Protein AF-A0A2J4PW57-F1 (afdb_monomer_lite)

Sequence (100 aa):
GLAGILLGVLTTFIGGFFNIRADRLVGGTGIAGAAASSTAGNAVATPLAIAQADPSLAEVAAAAAPLIAASVITTAILTPVLTSWVAKKQARQVAEEKKA

InterPro domains:
  IPR004684 2-keto-3-deoxygluconate permease [PF03812] (1-89)

Organism: NCBI:txid1134687

Foldseek 3Di:
DVLLLVLLVCLLPVQLVVQLVVCVVVPHLSLVSLLPSAQDQCVLCVLVVVCVVPVVCVVVSVVVSVSSNSSRVNNVVVSVVSSVVSVVVSVVVVVVVVVD

Secondary structure (DSSP, 8-state):
-HHHHHHHHHIIIIIHHHHHHHHHHTT--SHHHHHT-S--GGGGGHHHHHHHH-GGGHHHHHHHHHHHHHHHHHHHHHHHHHHHHHHHHHHHHHHHHTT-

pLDDT: mean 94.95, std 4.2, range [70.12, 97.88]

Radius of gyration: 17.24 Å; chains: 1; bounding box: 39×23×54 Å

Structure (mmCIF, N/CA/C/O backbone):
data_AF-A0A2J4PW57-F1
#
_entry.id   AF-A0A2J4PW57-F1
#
loop_
_atom_site.group_PDB
_atom_site.id
_atom_site.type_symbol
_atom_site.label_atom_id
_atom_site.label_alt_id
_atom_site.label_comp_id
_atom_site.label_asym_id
_atom_site.label_entity_id
_atom_site.label_seq_id
_atom_site.pdbx_PDB_ins_code
_atom_site.Cartn_x
_atom_site.Cartn_y
_atom_site.Cartn_z
_atom_site.occupancy
_atom_site.B_iso_or_equiv
_atom_site.auth_seq_id
_atom_site.auth_comp_id
_atom_site.auth_asym_id
_atom_site.auth_atom_id
_atom_site.pdbx_PDB_model_num
ATOM 1 N N . GLY A 1 1 ? 10.769 10.730 -5.972 1.00 81.50 1 GLY A N 1
ATOM 2 C CA . GLY A 1 1 ? 10.437 12.165 -6.139 1.00 81.50 1 GLY A CA 1
ATOM 3 C C . GLY A 1 1 ? 9.059 12.472 -5.574 1.00 81.50 1 GLY A C 1
ATOM 4 O O . GLY A 1 1 ? 8.363 11.535 -5.194 1.00 81.50 1 GLY A O 1
ATOM 5 N N . LEU A 1 2 ? 8.657 13.749 -5.544 1.00 93.75 2 LEU A N 1
ATOM 6 C CA . LEU A 1 2 ? 7.374 14.210 -4.979 1.00 93.75 2 LEU A CA 1
ATOM 7 C C . LEU A 1 2 ? 6.159 13.440 -5.528 1.00 93.75 2 LEU A C 1
ATOM 9 O O . LEU A 1 2 ? 5.276 13.066 -4.765 1.00 93.75 2 LEU A O 1
ATOM 13 N N . ALA A 1 3 ? 6.163 13.115 -6.823 1.00 95.38 3 ALA A N 1
ATOM 14 C CA . ALA A 1 3 ? 5.109 12.320 -7.454 1.00 95.38 3 ALA A CA 1
ATOM 15 C C . ALA A 1 3 ? 4.945 10.914 -6.841 1.00 95.38 3 ALA A C 1
ATOM 17 O O . ALA A 1 3 ? 3.825 10.445 -6.688 1.00 95.38 3 ALA A O 1
ATOM 18 N N . GLY A 1 4 ? 6.035 10.257 -6.430 1.00 94.81 4 GLY A N 1
ATOM 19 C CA . GLY A 1 4 ? 5.968 8.948 -5.768 1.00 94.81 4 GLY A CA 1
ATOM 20 C C . GLY A 1 4 ? 5.425 9.029 -4.338 1.00 94.81 4 GLY A C 1
ATOM 21 O O . GLY A 1 4 ? 4.694 8.143 -3.906 1.00 94.81 4 GLY A O 1
ATOM 22 N N . ILE A 1 5 ? 5.712 10.127 -3.628 1.00 97.38 5 ILE A N 1
ATOM 23 C CA . ILE A 1 5 ? 5.109 10.407 -2.315 1.00 97.38 5 ILE A CA 1
ATOM 24 C C . ILE A 1 5 ? 3.609 10.632 -2.484 1.00 97.38 5 ILE A C 1
ATOM 26 O O . ILE A 1 5 ? 2.812 10.003 -1.793 1.00 97.38 5 ILE A O 1
ATOM 30 N N . LEU A 1 6 ? 3.219 11.479 -3.441 1.00 97.62 6 LEU A N 1
ATOM 31 C CA . LEU A 1 6 ? 1.815 11.721 -3.753 1.00 97.62 6 LEU A CA 1
ATOM 32 C C . LEU A 1 6 ? 1.103 10.413 -4.119 1.00 97.62 6 LEU A C 1
ATOM 34 O O . LEU A 1 6 ? 0.034 10.139 -3.585 1.00 97.62 6 LEU A O 1
ATOM 38 N N . LEU A 1 7 ? 1.727 9.569 -4.943 1.00 96.50 7 LEU A N 1
ATOM 39 C CA . 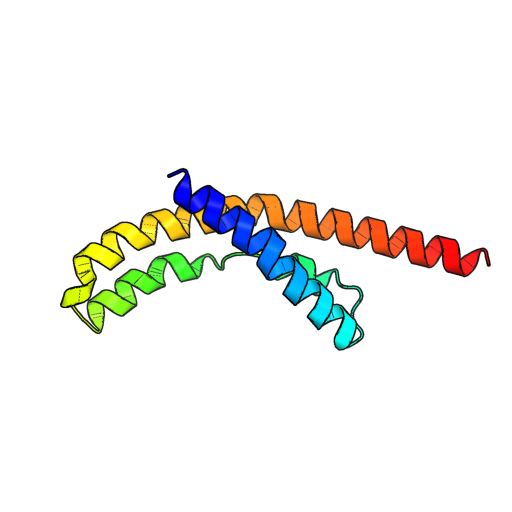LEU A 1 7 ? 1.213 8.242 -5.266 1.00 96.50 7 LEU A CA 1
ATOM 40 C C . LEU A 1 7 ? 1.008 7.392 -4.004 1.00 96.50 7 LEU A C 1
ATOM 42 O O . LEU A 1 7 ? -0.062 6.828 -3.832 1.00 96.50 7 LEU A O 1
ATOM 46 N N . GLY A 1 8 ? 1.984 7.326 -3.092 1.00 96.62 8 GLY A N 1
ATOM 47 C CA . GLY A 1 8 ? 1.844 6.584 -1.831 1.00 96.62 8 GLY A CA 1
ATOM 48 C C . GLY A 1 8 ? 0.753 7.124 -0.899 1.00 96.62 8 GLY A C 1
ATOM 49 O O . GLY A 1 8 ? 0.013 6.345 -0.295 1.00 96.62 8 GLY A O 1
ATOM 50 N N . VAL A 1 9 ? 0.595 8.446 -0.818 1.00 97.62 9 VAL A N 1
ATOM 51 C CA . VAL A 1 9 ? -0.507 9.090 -0.082 1.00 97.62 9 VAL A CA 1
ATOM 52 C C . VAL A 1 9 ? -1.851 8.681 -0.688 1.00 97.62 9 VAL A C 1
ATOM 54 O O . VAL A 1 9 ? -2.736 8.225 0.035 1.00 97.62 9 VAL A O 1
ATOM 57 N N . LEU A 1 10 ? -1.993 8.778 -2.013 1.00 97.56 10 LEU A N 1
ATOM 58 C CA . LEU A 1 10 ? -3.214 8.386 -2.716 1.00 97.56 10 LEU A CA 1
ATOM 59 C C . LEU A 1 10 ? -3.515 6.896 -2.520 1.00 97.56 10 LEU A C 1
ATOM 61 O O . LEU A 1 10 ? -4.642 6.559 -2.164 1.00 97.56 10 LEU A O 1
ATOM 65 N N . THR A 1 11 ? -2.521 6.013 -2.652 1.00 96.81 11 THR A N 1
ATOM 66 C CA . THR A 1 11 ? -2.683 4.578 -2.378 1.00 96.81 11 THR A CA 1
ATOM 67 C C . THR A 1 11 ? -3.191 4.338 -0.957 1.00 96.81 11 THR A C 1
ATOM 69 O O . THR A 1 11 ? -4.158 3.602 -0.771 1.00 96.81 11 THR A O 1
ATOM 72 N N . THR A 1 12 ? -2.595 4.997 0.042 1.00 97.19 12 THR A N 1
ATOM 73 C CA . THR A 1 12 ? -2.961 4.779 1.449 1.00 97.19 12 THR A CA 1
ATOM 74 C C . THR 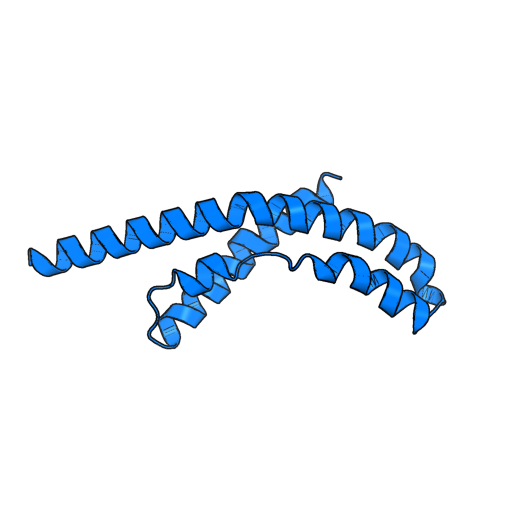A 1 12 ? -4.379 5.252 1.752 1.00 97.19 12 THR A C 1
ATOM 76 O O . THR A 1 12 ? -5.148 4.533 2.382 1.00 97.19 12 THR A O 1
ATOM 79 N N . PHE A 1 13 ? -4.754 6.455 1.308 1.00 96.81 13 PHE A N 1
ATOM 80 C CA . PHE A 1 13 ? -6.041 7.046 1.681 1.00 96.81 13 PHE A CA 1
ATOM 81 C C . PHE A 1 13 ? -7.186 6.653 0.750 1.00 96.81 13 PHE A C 1
ATOM 83 O O . PHE A 1 13 ? -8.262 6.305 1.234 1.00 96.81 13 PHE A O 1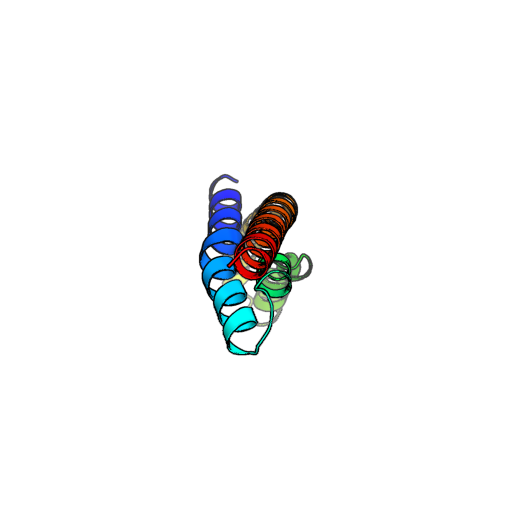
ATOM 90 N N . ILE A 1 14 ? -6.977 6.679 -0.569 1.00 97.19 14 ILE A N 1
ATOM 91 C CA . ILE A 1 14 ? -8.014 6.298 -1.538 1.00 97.19 14 ILE A CA 1
ATOM 92 C C . ILE A 1 14 ? -8.158 4.780 -1.549 1.00 97.19 14 ILE A C 1
ATOM 94 O O . ILE A 1 14 ? -9.256 4.271 -1.336 1.00 97.19 14 ILE A O 1
ATOM 98 N N . GLY A 1 15 ? -7.050 4.051 -1.719 1.00 96.12 15 GLY A N 1
ATOM 99 C CA . GLY A 1 15 ? -7.057 2.590 -1.626 1.00 96.12 15 GLY A CA 1
ATOM 100 C C . GLY A 1 15 ? -7.541 2.128 -0.255 1.00 96.12 15 GLY A C 1
ATOM 101 O O . GLY A 1 15 ? -8.392 1.243 -0.166 1.00 96.12 15 GLY A O 1
ATOM 102 N N . GLY A 1 16 ? -7.109 2.803 0.814 1.00 96.38 16 GLY A N 1
ATOM 103 C CA . GLY A 1 16 ? -7.573 2.474 2.155 1.00 96.38 16 GLY A CA 1
ATOM 104 C C . GLY A 1 16 ? -9.040 2.735 2.418 1.00 96.38 16 GLY A C 1
ATOM 105 O O . GLY A 1 16 ? -9.672 1.926 3.090 1.00 96.38 16 GLY A O 1
ATOM 106 N N . PHE A 1 17 ? -9.637 3.772 1.835 1.00 97.00 17 PHE A N 1
ATOM 107 C CA . PHE A 1 17 ? -11.084 3.956 1.906 1.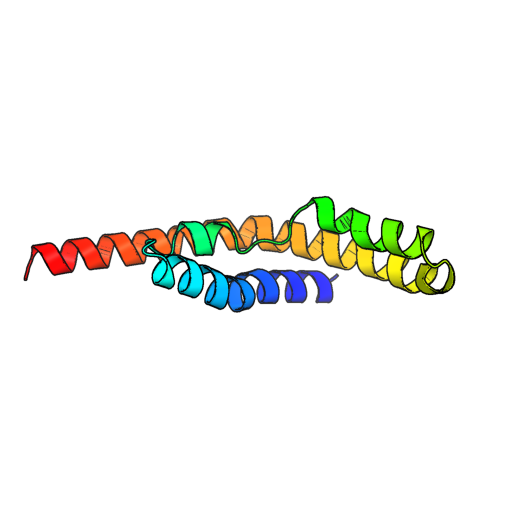00 97.00 17 PHE A CA 1
ATOM 108 C C . PHE A 1 17 ? -11.837 2.731 1.364 1.00 97.00 17 PHE A C 1
ATOM 110 O O . PHE A 1 17 ? -12.727 2.205 2.042 1.00 97.00 17 PHE A O 1
ATOM 117 N N . PHE A 1 18 ? -11.446 2.238 0.185 1.00 97.69 18 PHE A N 1
ATOM 118 C CA . PHE A 1 18 ? -12.065 1.057 -0.415 1.00 97.69 18 PHE A CA 1
ATOM 119 C C . PHE A 1 18 ? -11.764 -0.216 0.378 1.00 97.69 18 PHE A C 1
ATOM 121 O O . PHE A 1 18 ? -12.694 -0.962 0.682 1.00 97.69 18 PHE A O 1
ATOM 128 N N . ASN A 1 19 ? -10.515 -0.436 0.793 1.00 97.25 19 ASN A N 1
ATOM 129 C CA . ASN A 1 19 ? -10.121 -1.630 1.543 1.00 97.25 19 ASN A CA 1
ATOM 130 C C . ASN A 1 19 ? -10.814 -1.710 2.908 1.00 97.25 19 ASN A C 1
ATOM 132 O O . ASN A 1 19 ? -11.326 -2.761 3.280 1.00 97.25 19 ASN A O 1
ATOM 136 N N . ILE A 1 20 ? -10.890 -0.599 3.649 1.00 97.75 20 ILE A N 1
ATOM 137 C CA . ILE A 1 20 ? -11.595 -0.530 4.938 1.00 97.75 20 ILE A CA 1
ATOM 138 C C . ILE A 1 20 ? -13.087 -0.811 4.744 1.00 97.75 20 ILE A C 1
ATOM 140 O O . ILE A 1 20 ? -13.706 -1.502 5.557 1.00 97.75 20 ILE A O 1
ATOM 144 N N . ARG A 1 21 ? -13.695 -0.264 3.682 1.00 96.88 21 ARG A N 1
ATOM 145 C CA . ARG A 1 21 ? -15.116 -0.483 3.399 1.00 96.88 21 ARG A CA 1
ATOM 146 C C . ARG A 1 21 ? -15.389 -1.927 2.997 1.00 96.88 21 ARG A C 1
ATOM 148 O O . ARG A 1 21 ? -16.378 -2.477 3.471 1.00 96.88 21 ARG A O 1
ATOM 155 N N . ALA A 1 22 ? -14.531 -2.514 2.167 1.00 97.44 22 ALA A N 1
ATOM 156 C CA . ALA A 1 22 ? -14.612 -3.908 1.756 1.00 97.44 22 ALA A CA 1
ATOM 157 C C . ALA A 1 22 ? -14.472 -4.846 2.960 1.00 97.44 22 ALA A C 1
ATOM 159 O O . ALA A 1 22 ? -15.343 -5.684 3.160 1.00 97.44 22 ALA A O 1
ATOM 160 N N . ASP A 1 23 ? -13.467 -4.627 3.814 1.00 97.56 23 ASP A N 1
ATOM 161 C CA . ASP A 1 23 ? -13.261 -5.384 5.057 1.00 97.56 23 ASP A CA 1
ATOM 162 C C . ASP A 1 23 ? -14.516 -5.349 5.946 1.00 97.56 23 ASP A C 1
ATOM 164 O O . ASP A 1 23 ? -15.004 -6.377 6.402 1.00 97.56 23 ASP A O 1
ATOM 168 N N . ARG A 1 24 ? -15.143 -4.177 6.097 1.00 95.44 24 ARG A N 1
ATOM 169 C CA . ARG A 1 24 ? -16.403 -4.051 6.849 1.00 95.44 24 ARG A CA 1
ATOM 170 C C . ARG A 1 24 ? -17.602 -4.718 6.183 1.00 95.44 24 ARG A C 1
ATOM 172 O O . ARG A 1 24 ? -18.476 -5.218 6.882 1.00 95.44 24 ARG A O 1
ATOM 179 N N . LEU A 1 25 ? -17.677 -4.707 4.852 1.00 96.75 25 LEU A N 1
ATOM 180 C CA . LEU A 1 25 ? -18.765 -5.354 4.110 1.00 96.75 25 LEU A CA 1
ATOM 181 C C . LEU A 1 25 ? -18.736 -6.875 4.256 1.00 96.75 25 LEU A C 1
ATOM 183 O O . LEU A 1 25 ? -19.793 -7.496 4.256 1.00 96.75 25 LEU A O 1
ATOM 187 N N . VAL A 1 26 ? -17.549 -7.459 4.416 1.00 96.38 26 VAL A N 1
ATOM 188 C CA . VAL A 1 26 ? -17.382 -8.902 4.641 1.00 96.38 26 VAL A CA 1
ATOM 189 C C . VAL A 1 26 ? -17.424 -9.292 6.126 1.00 96.38 26 VAL A C 1
ATOM 191 O O . VAL A 1 26 ? -17.148 -10.438 6.464 1.00 96.38 26 VAL A O 1
ATOM 194 N N . GLY A 1 27 ? -17.793 -8.362 7.017 1.00 93.31 27 GLY A N 1
ATOM 195 C CA . GLY A 1 27 ? -17.959 -8.611 8.455 1.00 93.31 27 GLY A CA 1
ATOM 196 C C . GLY A 1 27 ? -16.728 -8.322 9.322 1.00 93.31 27 GLY A C 1
ATOM 197 O O . GLY A 1 27 ? -16.742 -8.610 10.516 1.00 93.31 27 GLY A O 1
ATOM 198 N N . GLY A 1 28 ? -15.667 -7.747 8.755 1.00 94.00 28 GLY A N 1
ATOM 199 C CA . GLY A 1 28 ? -14.490 -7.291 9.490 1.00 94.00 28 GLY A CA 1
ATOM 200 C C . GLY A 1 28 ? -14.683 -5.937 10.186 1.00 94.00 28 GLY A C 1
ATOM 201 O O . GLY A 1 28 ? -15.660 -5.215 9.991 1.00 94.00 28 GLY A O 1
ATOM 202 N N . THR A 1 29 ? -13.702 -5.543 10.998 1.00 94.81 29 THR A N 1
ATOM 203 C CA . THR A 1 29 ? -13.724 -4.271 11.755 1.00 94.81 29 THR A CA 1
ATOM 204 C C . THR A 1 29 ? -13.256 -3.067 10.921 1.00 94.81 29 THR A C 1
ATOM 206 O O . THR A 1 29 ? -13.418 -1.900 11.302 1.00 94.81 29 THR A O 1
ATOM 209 N N . GLY A 1 30 ? -12.671 -3.313 9.748 1.00 95.12 30 GLY A N 1
ATOM 210 C CA . GLY A 1 30 ? -11.986 -2.308 8.938 1.00 95.12 30 GLY A CA 1
ATOM 211 C C . GLY A 1 30 ? -10.494 -2.183 9.259 1.00 95.12 30 GLY A C 1
ATOM 212 O O . GLY A 1 30 ? -9.792 -1.455 8.562 1.00 95.12 30 GLY A O 1
ATOM 213 N N . ILE A 1 31 ? -9.994 -2.848 10.309 1.00 97.00 31 ILE A N 1
ATOM 214 C CA . ILE A 1 31 ? -8.580 -2.782 10.709 1.00 97.00 31 ILE A CA 1
ATOM 215 C C . ILE A 1 31 ? -7.706 -3.560 9.719 1.00 97.00 31 ILE A C 1
ATOM 217 O O . ILE A 1 31 ? -6.648 -3.066 9.335 1.00 97.00 31 ILE A O 1
ATOM 221 N N . ALA A 1 32 ? -8.154 -4.737 9.271 1.00 96.56 32 ALA A N 1
ATOM 222 C CA . ALA A 1 32 ? -7.424 -5.532 8.286 1.00 96.56 32 ALA A CA 1
ATOM 223 C C . ALA A 1 32 ? -7.406 -4.821 6.927 1.00 96.56 32 ALA A C 1
ATOM 225 O O . ALA A 1 32 ? -6.361 -4.743 6.283 1.00 96.56 32 ALA A O 1
ATOM 226 N N . GLY A 1 33 ? -8.529 -4.202 6.549 1.00 96.31 33 GLY A N 1
ATOM 227 C CA . GLY A 1 33 ? -8.606 -3.343 5.369 1.00 96.31 33 GLY A CA 1
ATOM 228 C C . GLY A 1 33 ? -7.618 -2.176 5.439 1.00 96.31 33 GLY A C 1
ATOM 229 O O . GLY A 1 33 ? -6.860 -1.952 4.498 1.00 96.31 33 GLY A O 1
ATOM 230 N N . ALA A 1 34 ? -7.553 -1.474 6.575 1.00 96.94 34 ALA A N 1
ATOM 231 C CA . ALA A 1 34 ? -6.579 -0.402 6.788 1.00 96.94 34 ALA A CA 1
ATOM 232 C C . ALA A 1 34 ? -5.129 -0.905 6.690 1.00 96.94 34 ALA A C 1
ATOM 234 O O . ALA A 1 34 ? -4.315 -0.269 6.027 1.00 96.94 34 ALA A O 1
ATOM 235 N N . ALA A 1 35 ? -4.825 -2.067 7.274 1.00 96.75 35 ALA A N 1
ATOM 236 C CA . ALA A 1 35 ? -3.494 -2.673 7.228 1.00 96.75 35 ALA A CA 1
ATOM 237 C C . ALA A 1 35 ? -3.079 -3.106 5.812 1.00 96.75 35 ALA A C 1
ATOM 239 O O . ALA A 1 35 ? -1.904 -3.029 5.462 1.00 96.75 35 ALA A O 1
ATOM 240 N N . ALA A 1 36 ? -4.037 -3.508 4.975 1.00 96.81 36 ALA A N 1
ATOM 241 C CA . ALA A 1 36 ? -3.795 -3.884 3.583 1.00 96.81 36 ALA A CA 1
ATOM 242 C C . ALA A 1 36 ? -3.579 -2.680 2.642 1.00 96.81 36 ALA A C 1
ATOM 244 O O . ALA A 1 36 ? -3.287 -2.857 1.463 1.00 96.81 36 ALA A O 1
ATOM 245 N N . SER A 1 37 ? -3.728 -1.446 3.129 1.00 96.75 37 SER A N 1
ATOM 246 C CA . SER A 1 37 ? -3.756 -0.220 2.313 1.00 96.75 37 SER A CA 1
ATOM 247 C C . SER A 1 37 ? -2.368 0.329 1.983 1.00 96.75 37 SER A C 1
ATOM 249 O O . SER A 1 37 ? -2.116 1.524 2.112 1.00 96.75 37 SER A O 1
ATOM 251 N N . SER A 1 38 ? -1.460 -0.551 1.564 1.00 96.56 38 SER A N 1
ATOM 252 C CA . SER A 1 38 ? -0.069 -0.221 1.260 1.00 96.56 38 SER A CA 1
ATOM 253 C C . SER A 1 38 ? 0.313 -0.649 -0.154 1.00 96.56 38 SER A C 1
ATOM 255 O O . SER A 1 38 ? -0.241 -1.603 -0.698 1.00 96.56 38 SER A O 1
ATOM 257 N N . THR A 1 39 ? 1.309 0.016 -0.740 1.00 96.81 39 THR A N 1
ATOM 258 C CA . THR A 1 39 ? 1.970 -0.469 -1.953 1.00 96.81 39 THR A CA 1
ATOM 259 C C . THR A 1 39 ? 2.894 -1.631 -1.580 1.00 96.81 39 THR A C 1
ATOM 261 O O . THR A 1 39 ? 3.786 -1.484 -0.742 1.00 96.81 39 THR A O 1
ATOM 264 N N . ALA A 1 40 ? 2.699 -2.796 -2.201 1.00 95.12 40 ALA A N 1
ATOM 265 C CA . ALA A 1 40 ? 3.548 -3.961 -1.969 1.00 95.12 40 ALA A CA 1
ATOM 266 C C . ALA A 1 40 ? 4.987 -3.701 -2.448 1.00 95.12 40 ALA A C 1
ATOM 268 O O . ALA A 1 40 ? 5.203 -3.196 -3.547 1.00 95.12 40 ALA A O 1
ATOM 269 N N . GLY A 1 41 ? 5.988 -4.074 -1.643 1.00 92.56 41 GLY A N 1
ATOM 270 C CA . GLY A 1 41 ? 7.396 -3.809 -1.967 1.00 92.56 41 GLY A CA 1
ATOM 271 C C . GLY A 1 41 ? 7.881 -4.492 -3.251 1.00 92.56 41 GLY A C 1
ATOM 272 O O . GLY A 1 41 ? 8.717 -3.948 -3.967 1.00 92.56 41 GLY A O 1
ATOM 273 N N . ASN A 1 42 ? 7.303 -5.646 -3.594 1.00 94.88 42 ASN A N 1
ATOM 274 C CA . ASN A 1 42 ? 7.599 -6.350 -4.843 1.00 94.88 42 ASN A CA 1
ATOM 275 C C . ASN A 1 42 ? 7.122 -5.594 -6.100 1.00 94.88 42 ASN A C 1
ATOM 277 O O . ASN A 1 42 ? 7.641 -5.855 -7.183 1.00 94.88 42 ASN A O 1
ATOM 281 N N . ALA A 1 43 ? 6.206 -4.625 -5.970 1.00 95.06 43 ALA A N 1
ATOM 282 C CA . ALA A 1 43 ? 5.697 -3.834 -7.090 1.00 95.06 43 ALA A CA 1
ATOM 283 C C . ALA A 1 43 ? 6.788 -2.982 -7.759 1.00 95.06 43 ALA A C 1
ATOM 285 O O . ALA A 1 43 ? 6.651 -2.589 -8.915 1.00 95.06 43 ALA A O 1
ATOM 286 N N . VAL A 1 44 ? 7.901 -2.719 -7.065 1.00 95.50 44 VAL A N 1
ATOM 287 C CA . VAL A 1 44 ? 9.058 -2.008 -7.634 1.00 95.50 44 VAL A CA 1
ATOM 288 C C . VAL A 1 44 ? 9.677 -2.783 -8.803 1.00 95.50 44 VAL A C 1
ATOM 290 O O . VAL A 1 44 ? 10.218 -2.169 -9.718 1.00 95.50 44 VAL A O 1
ATOM 293 N N . ALA A 1 45 ? 9.570 -4.116 -8.812 1.00 95.62 45 ALA A N 1
ATOM 294 C CA . ALA A 1 45 ? 10.092 -4.958 -9.888 1.00 95.62 45 ALA A CA 1
ATOM 295 C C . ALA A 1 45 ? 9.138 -5.065 -11.094 1.00 95.62 45 ALA A C 1
ATOM 297 O O . ALA A 1 45 ? 9.549 -5.499 -12.170 1.00 95.62 45 ALA A O 1
ATOM 298 N N . THR A 1 46 ? 7.873 -4.656 -10.947 1.00 96.06 46 THR A N 1
ATOM 299 C CA . THR A 1 46 ? 6.849 -4.777 -11.995 1.00 96.06 46 THR A CA 1
ATOM 300 C C . THR A 1 46 ? 7.204 -4.041 -13.292 1.00 96.06 46 THR A C 1
ATOM 302 O O . THR A 1 46 ? 7.046 -4.646 -14.350 1.00 96.06 46 THR A O 1
ATOM 305 N N . PRO A 1 47 ? 7.725 -2.797 -13.282 1.00 95.62 47 PRO A N 1
ATOM 306 C CA . PRO A 1 47 ? 8.074 -2.111 -14.525 1.00 95.62 47 PRO A CA 1
ATOM 307 C C . PRO A 1 47 ? 9.179 -2.827 -15.304 1.00 95.62 47 PRO A C 1
ATOM 309 O O . PRO A 1 47 ? 9.120 -2.891 -16.527 1.00 95.62 47 PRO A O 1
ATOM 312 N N . LEU A 1 48 ? 10.153 -3.416 -14.603 1.00 94.44 48 LEU A N 1
ATOM 313 C CA . LEU A 1 48 ? 11.213 -4.193 -15.241 1.00 94.44 48 LEU A CA 1
ATOM 314 C C . LEU A 1 48 ? 10.646 -5.439 -15.928 1.00 94.44 48 LEU A C 1
ATOM 316 O O . LEU A 1 48 ? 10.982 -5.700 -17.078 1.00 94.44 48 LEU A O 1
ATOM 320 N N . ALA A 1 49 ? 9.753 -6.167 -15.254 1.00 95.44 49 ALA A N 1
ATOM 321 C CA . ALA A 1 49 ? 9.079 -7.318 -15.849 1.00 95.44 49 ALA A CA 1
ATOM 322 C C . ALA A 1 49 ? 8.258 -6.925 -17.093 1.00 95.44 49 ALA A C 1
ATOM 324 O O . ALA A 1 49 ? 8.260 -7.647 -18.087 1.00 95.44 49 ALA A O 1
ATOM 325 N N . ILE A 1 50 ? 7.605 -5.756 -17.071 1.00 95.44 50 ILE A N 1
ATOM 326 C CA . ILE A 1 50 ? 6.879 -5.218 -18.231 1.00 95.44 50 ILE A CA 1
ATOM 327 C C . ILE A 1 50 ? 7.843 -4.895 -19.380 1.00 95.44 50 ILE A C 1
ATOM 329 O O . ILE A 1 50 ? 7.584 -5.305 -20.504 1.00 95.44 50 ILE A O 1
ATOM 333 N N . ALA A 1 51 ? 8.970 -4.232 -19.114 1.00 96.75 51 ALA A N 1
ATOM 334 C CA . ALA A 1 51 ? 9.962 -3.912 -20.146 1.00 96.75 51 ALA A CA 1
ATOM 335 C C . ALA A 1 51 ? 10.621 -5.159 -20.763 1.00 96.75 51 ALA A C 1
ATOM 337 O O . ALA A 1 51 ? 11.042 -5.135 -21.916 1.00 96.75 51 ALA A O 1
ATOM 338 N N . GLN A 1 52 ? 10.711 -6.256 -20.006 1.00 95.44 52 GLN A N 1
ATOM 339 C CA . GLN A 1 52 ? 11.169 -7.546 -20.530 1.00 95.44 52 GLN A CA 1
ATOM 340 C C . GLN A 1 52 ? 10.150 -8.182 -21.481 1.00 95.44 52 GLN A C 1
ATOM 342 O O . GLN A 1 52 ? 10.547 -8.836 -22.442 1.00 95.44 52 GLN A O 1
ATOM 347 N N . ALA A 1 53 ? 8.854 -8.002 -21.215 1.00 96.69 53 ALA A N 1
ATOM 348 C CA . ALA A 1 53 ? 7.785 -8.481 -22.086 1.00 96.69 53 ALA A CA 1
ATOM 349 C C . ALA A 1 53 ? 7.597 -7.586 -23.325 1.00 96.69 53 ALA A C 1
ATOM 351 O O . ALA A 1 53 ? 7.310 -8.096 -24.405 1.00 96.69 53 ALA A O 1
ATOM 352 N N . ASP A 1 54 ? 7.783 -6.272 -23.174 1.00 96.31 54 ASP A N 1
ATOM 353 C CA . ASP A 1 54 ? 7.697 -5.276 -24.242 1.00 96.31 54 ASP A CA 1
ATOM 354 C C . ASP A 1 54 ? 8.832 -4.236 -24.120 1.00 96.31 54 ASP A C 1
ATOM 356 O O . ASP A 1 54 ? 8.735 -3.284 -23.332 1.00 96.31 54 ASP A O 1
ATOM 360 N N . PRO A 1 55 ? 9.904 -4.374 -24.926 1.00 94.19 55 PRO A N 1
ATOM 361 C CA . PRO A 1 55 ? 11.040 -3.457 -24.902 1.00 94.19 55 PRO A CA 1
ATOM 362 C C . PRO A 1 55 ? 10.699 -2.007 -25.263 1.00 94.19 55 PRO A C 1
ATOM 364 O O . PRO A 1 55 ? 11.455 -1.106 -24.899 1.00 94.19 55 PRO A O 1
ATOM 367 N N . SER A 1 56 ? 9.574 -1.745 -25.943 1.00 96.38 56 SER A N 1
ATOM 368 C CA . SER A 1 56 ? 9.159 -0.373 -26.273 1.00 96.38 56 SER A CA 1
ATOM 369 C C . SER A 1 56 ? 8.818 0.452 -25.025 1.00 96.38 56 SER A C 1
ATOM 371 O O . SER A 1 56 ? 8.902 1.679 -25.043 1.00 96.38 56 SER A O 1
ATOM 373 N N . LEU A 1 57 ? 8.511 -0.217 -23.908 1.00 95.94 57 LEU A N 1
ATOM 374 C CA . LEU A 1 57 ? 8.192 0.402 -22.623 1.00 95.94 57 LEU A CA 1
ATOM 375 C C . LEU A 1 57 ? 9.419 0.610 -21.721 1.00 95.94 57 LEU A C 1
ATOM 377 O O . LEU A 1 57 ? 9.259 1.036 -20.576 1.00 95.94 57 LEU A O 1
ATOM 381 N N . ALA A 1 58 ? 10.640 0.340 -22.199 1.00 93.25 58 ALA A N 1
ATOM 382 C CA . ALA A 1 58 ? 11.854 0.387 -21.381 1.00 93.25 58 ALA A CA 1
ATOM 383 C C . ALA A 1 58 ? 12.095 1.753 -20.709 1.00 93.25 58 ALA A C 1
ATOM 385 O O . ALA A 1 58 ? 12.398 1.808 -19.515 1.00 93.25 58 ALA A O 1
ATOM 386 N N . GLU A 1 59 ? 11.908 2.860 -21.433 1.00 92.56 59 GLU A N 1
ATOM 387 C CA . GLU A 1 59 ? 12.080 4.207 -20.867 1.00 92.56 59 GLU A CA 1
ATOM 388 C C . GLU A 1 59 ? 11.014 4.531 -19.812 1.00 92.56 59 GLU A C 1
ATOM 390 O O . GLU A 1 59 ? 11.318 5.078 -18.747 1.00 92.56 59 GLU A O 1
ATOM 395 N N . VAL A 1 60 ? 9.765 4.124 -20.061 1.00 94.31 60 VAL A N 1
ATOM 396 C CA . VAL A 1 60 ? 8.656 4.293 -19.112 1.00 94.31 60 VAL A CA 1
ATOM 397 C C . VAL A 1 60 ? 8.913 3.475 -17.848 1.00 94.31 60 VAL A C 1
ATOM 399 O O . VAL A 1 60 ? 8.717 3.964 -16.734 1.00 94.31 60 VAL A O 1
ATOM 402 N N . ALA A 1 61 ? 9.406 2.246 -18.001 1.00 94.19 61 ALA A N 1
ATOM 403 C CA . ALA A 1 61 ? 9.732 1.370 -16.888 1.00 94.19 61 ALA A CA 1
ATOM 404 C C . ALA A 1 61 ? 10.857 1.931 -16.008 1.00 94.19 61 ALA A C 1
ATOM 406 O O . ALA A 1 61 ? 10.746 1.903 -14.777 1.00 94.19 61 ALA A O 1
ATOM 407 N N . ALA A 1 62 ? 11.898 2.491 -16.632 1.00 93.50 62 ALA A N 1
ATOM 408 C CA . ALA A 1 62 ? 13.005 3.134 -15.931 1.00 93.50 62 ALA A CA 1
ATOM 409 C C . ALA A 1 62 ? 12.532 4.323 -15.077 1.00 93.50 62 ALA A C 1
ATOM 411 O O . ALA A 1 62 ? 12.984 4.487 -13.942 1.00 93.50 62 ALA A O 1
ATOM 412 N N . ALA A 1 63 ? 11.577 5.115 -15.575 1.00 94.19 63 ALA A N 1
ATOM 413 C CA . ALA A 1 63 ? 10.980 6.215 -14.818 1.00 94.19 63 ALA A CA 1
ATOM 414 C C . ALA A 1 63 ? 9.983 5.744 -13.736 1.00 94.19 63 ALA A C 1
ATOM 416 O O . ALA A 1 63 ? 9.884 6.359 -12.671 1.00 94.19 63 ALA A O 1
ATOM 417 N N . ALA A 1 64 ? 9.249 4.651 -13.972 1.00 95.31 64 ALA A N 1
ATOM 418 C CA . ALA A 1 64 ? 8.215 4.151 -13.065 1.00 95.31 64 ALA A CA 1
ATOM 419 C C . ALA A 1 64 ? 8.776 3.467 -11.805 1.00 95.31 64 ALA A C 1
ATOM 421 O O . ALA A 1 64 ? 8.238 3.660 -10.712 1.00 95.31 64 ALA A O 1
ATOM 422 N N . ALA A 1 65 ? 9.868 2.707 -11.920 1.00 95.00 65 ALA A N 1
ATOM 423 C CA . ALA A 1 65 ? 10.470 1.995 -10.788 1.00 95.00 65 ALA A CA 1
ATOM 424 C C . ALA A 1 65 ? 10.783 2.899 -9.569 1.00 95.00 65 ALA A C 1
ATOM 426 O O . ALA A 1 65 ? 10.321 2.588 -8.465 1.00 95.00 6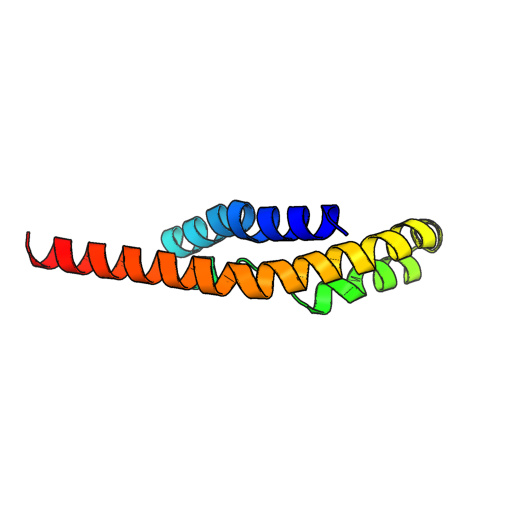5 ALA A O 1
ATOM 427 N N . PRO A 1 66 ? 11.476 4.051 -9.710 1.00 95.69 66 PRO A N 1
ATOM 428 C CA . PRO A 1 66 ? 11.737 4.941 -8.576 1.00 95.69 66 PRO A CA 1
ATOM 429 C C . PRO A 1 66 ? 10.475 5.628 -8.026 1.00 95.69 66 PRO A C 1
ATOM 431 O O . PRO A 1 66 ? 10.443 5.992 -6.846 1.00 95.69 66 PRO A O 1
ATOM 434 N N . LEU A 1 67 ? 9.423 5.809 -8.836 1.00 96.62 67 LEU A N 1
ATOM 435 C CA . LEU A 1 67 ? 8.133 6.330 -8.364 1.00 96.62 67 LEU A CA 1
ATOM 436 C C . LEU A 1 67 ? 7.426 5.319 -7.459 1.00 96.62 67 LEU A C 1
ATOM 438 O O . LEU A 1 67 ? 6.971 5.689 -6.374 1.00 96.62 67 LEU A O 1
ATOM 442 N N . ILE A 1 68 ? 7.390 4.049 -7.870 1.00 97.00 68 ILE A N 1
ATOM 443 C CA . ILE A 1 68 ? 6.809 2.962 -7.076 1.00 97.00 68 ILE A CA 1
ATOM 444 C C . ILE A 1 68 ? 7.631 2.745 -5.802 1.00 97.00 68 ILE A C 1
ATOM 446 O O . ILE A 1 68 ? 7.051 2.638 -4.726 1.00 97.00 68 ILE A O 1
ATOM 450 N N . ALA A 1 69 ? 8.965 2.778 -5.877 1.00 97.19 69 ALA A N 1
ATOM 451 C CA . ALA A 1 69 ? 9.823 2.655 -4.695 1.00 97.19 69 ALA A CA 1
ATOM 452 C C . ALA A 1 69 ? 9.540 3.754 -3.653 1.00 97.19 69 ALA A C 1
ATOM 454 O O . ALA A 1 69 ? 9.384 3.471 -2.465 1.00 97.19 69 ALA A O 1
ATOM 455 N N . ALA A 1 70 ? 9.393 5.007 -4.094 1.00 97.62 70 ALA A N 1
ATOM 456 C CA . ALA A 1 70 ? 9.005 6.106 -3.211 1.00 97.62 70 ALA A CA 1
ATOM 457 C C . ALA A 1 70 ? 7.584 5.932 -2.638 1.00 97.62 70 ALA A C 1
ATOM 459 O O . ALA A 1 70 ? 7.356 6.250 -1.468 1.00 97.62 70 ALA A O 1
ATOM 460 N N . SER A 1 71 ? 6.644 5.403 -3.430 1.00 97.88 71 SER A N 1
ATOM 461 C CA . SER A 1 71 ? 5.295 5.059 -2.965 1.00 97.88 71 SER A CA 1
ATOM 462 C C . SER A 1 71 ? 5.333 4.002 -1.858 1.00 97.88 71 SER A C 1
ATOM 464 O O . SER A 1 71 ? 4.734 4.231 -0.813 1.00 97.88 71 SER A O 1
ATOM 466 N N . VAL A 1 72 ? 6.103 2.919 -2.026 1.00 97.88 72 VAL A N 1
ATOM 467 C CA . VAL A 1 72 ? 6.278 1.848 -1.023 1.00 97.88 72 VAL A CA 1
ATOM 468 C C . VAL A 1 72 ? 6.790 2.397 0.307 1.00 97.88 72 VAL A C 1
ATOM 470 O O . VAL A 1 72 ? 6.235 2.085 1.358 1.00 97.88 72 VAL A O 1
ATOM 473 N N . ILE A 1 73 ? 7.827 3.239 0.284 1.00 97.50 73 ILE A N 1
ATOM 474 C CA . ILE A 1 73 ? 8.378 3.837 1.514 1.00 97.50 73 ILE A CA 1
ATOM 475 C C . ILE A 1 73 ? 7.329 4.729 2.187 1.00 97.50 73 ILE A C 1
ATOM 477 O O . ILE A 1 73 ? 7.149 4.688 3.403 1.00 97.50 73 ILE A O 1
ATOM 481 N N . THR A 1 74 ? 6.604 5.514 1.391 1.00 97.75 74 THR A N 1
ATOM 482 C CA . THR A 1 74 ? 5.559 6.410 1.896 1.00 97.75 74 THR A CA 1
ATOM 483 C C . THR A 1 74 ? 4.420 5.617 2.541 1.00 97.75 74 THR A C 1
ATOM 485 O O . THR A 1 74 ? 4.012 5.920 3.664 1.00 97.75 74 THR A O 1
ATOM 488 N N . THR A 1 75 ? 3.926 4.566 1.881 1.00 97.69 75 THR A N 1
ATOM 489 C CA . THR A 1 75 ? 2.846 3.730 2.417 1.00 97.69 75 THR A CA 1
ATOM 490 C C . THR A 1 75 ? 3.305 2.909 3.618 1.00 97.69 75 THR A C 1
ATOM 492 O O . THR A 1 75 ? 2.515 2.724 4.540 1.00 97.69 75 THR A O 1
ATOM 495 N N . ALA A 1 76 ? 4.570 2.479 3.685 1.00 97.31 76 ALA A N 1
ATOM 496 C CA . ALA A 1 76 ? 5.122 1.780 4.850 1.00 97.31 76 ALA A CA 1
ATOM 497 C C . ALA A 1 76 ? 5.040 2.617 6.140 1.00 97.31 76 ALA A C 1
ATOM 499 O O . ALA A 1 76 ? 4.890 2.060 7.226 1.00 97.31 76 ALA A O 1
ATOM 500 N N . ILE A 1 77 ? 5.081 3.948 6.021 1.00 97.31 77 ILE A N 1
ATOM 501 C CA . ILE A 1 77 ? 4.929 4.876 7.149 1.00 97.31 77 ILE A CA 1
ATOM 502 C C . ILE A 1 77 ? 3.449 5.189 7.409 1.00 97.31 77 ILE A C 1
ATOM 504 O O . ILE A 1 77 ? 2.997 5.158 8.553 1.00 97.31 77 ILE A O 1
ATOM 508 N N . LEU A 1 78 ? 2.670 5.489 6.366 1.00 97.62 78 LEU A N 1
ATOM 509 C CA . LEU A 1 78 ? 1.283 5.947 6.523 1.00 97.62 78 LEU A CA 1
ATOM 510 C C . LEU A 1 78 ? 0.304 4.825 6.901 1.00 97.62 78 LEU A C 1
ATOM 512 O O . LEU A 1 78 ? -0.622 5.054 7.679 1.00 97.62 78 LEU A O 1
A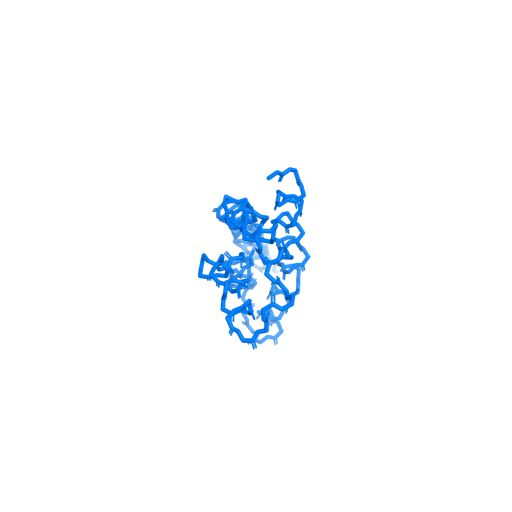TOM 516 N N . THR A 1 79 ? 0.509 3.610 6.396 1.00 97.62 79 THR A N 1
ATOM 517 C CA . THR A 1 79 ? -0.374 2.457 6.645 1.00 97.62 79 THR A CA 1
ATOM 518 C C . THR A 1 79 ? -0.493 2.093 8.132 1.00 97.62 79 THR A C 1
ATOM 520 O O . THR A 1 79 ? -1.625 1.955 8.607 1.00 97.62 79 THR A O 1
ATOM 523 N N . PRO A 1 80 ? 0.593 1.976 8.928 1.00 97.44 80 PRO A N 1
ATOM 524 C CA . PRO A 1 80 ? 0.466 1.702 10.362 1.00 97.44 80 PRO A CA 1
ATOM 525 C C . PRO A 1 80 ? -0.204 2.850 11.130 1.00 97.44 80 PRO A C 1
ATOM 527 O O . PRO A 1 80 ? -0.944 2.593 12.085 1.00 97.44 80 PRO A O 1
ATOM 530 N N . VAL A 1 81 ? -0.024 4.105 10.695 1.00 97.75 81 VAL A N 1
ATOM 531 C CA . VAL A 1 81 ? -0.729 5.267 11.265 1.00 97.75 81 VAL A CA 1
ATOM 532 C C . VAL A 1 81 ? -2.233 5.164 10.999 1.00 97.75 81 VAL A C 1
ATOM 534 O O . VAL A 1 81 ? -3.032 5.273 11.934 1.00 97.75 81 VAL A O 1
ATOM 537 N N . LEU A 1 82 ? -2.626 4.882 9.752 1.00 97.19 82 LEU A N 1
ATOM 538 C CA . LEU A 1 82 ? -4.022 4.682 9.361 1.00 97.19 82 LEU A CA 1
ATOM 539 C C . LEU A 1 82 ? -4.652 3.508 10.123 1.00 97.19 82 LEU A C 1
ATOM 541 O O . LEU A 1 82 ? -5.729 3.648 10.702 1.00 97.19 82 LEU A O 1
ATOM 545 N N . THR A 1 83 ? -3.955 2.375 10.186 1.00 97.62 83 THR A N 1
ATOM 546 C CA . THR A 1 83 ? -4.405 1.163 10.888 1.00 97.62 83 THR A CA 1
ATOM 547 C C . THR A 1 83 ? -4.632 1.436 12.370 1.00 97.62 83 THR A C 1
ATOM 549 O O . THR A 1 83 ? -5.687 1.104 12.912 1.00 97.62 83 THR A O 1
ATOM 552 N N . SER A 1 84 ? -3.687 2.124 13.018 1.00 97.44 84 SER A N 1
ATOM 553 C CA . SER A 1 84 ? -3.800 2.518 14.425 1.00 97.44 84 SER A CA 1
ATOM 554 C C . SER A 1 84 ? -4.989 3.449 14.668 1.00 97.44 84 SER A C 1
ATOM 556 O O . SER A 1 84 ? -5.690 3.320 15.673 1.00 97.44 84 SER A O 1
ATOM 558 N N . TRP A 1 85 ? -5.249 4.384 13.750 1.00 97.12 85 TRP A N 1
ATOM 559 C CA . TRP A 1 85 ? -6.400 5.281 13.835 1.00 97.12 85 TRP A CA 1
ATOM 560 C C . TRP A 1 85 ? -7.732 4.528 13.700 1.00 97.12 85 TRP A C 1
ATOM 562 O O . TRP A 1 85 ? -8.638 4.743 14.511 1.00 97.12 85 TRP A O 1
ATOM 572 N N . VAL A 1 86 ? -7.845 3.605 12.736 1.00 96.00 86 VAL A N 1
ATOM 573 C CA . VAL A 1 86 ? -9.052 2.778 12.564 1.00 96.00 86 VAL A CA 1
ATOM 574 C C . VAL A 1 86 ? -9.287 1.894 13.787 1.00 96.00 86 VAL A C 1
ATOM 576 O O . VAL A 1 86 ? -10.413 1.844 14.285 1.00 96.00 86 VAL A O 1
ATOM 579 N N . ALA A 1 87 ? -8.235 1.269 14.322 1.00 96.44 87 ALA A N 1
ATOM 580 C CA . ALA A 1 87 ? -8.320 0.442 15.522 1.00 96.44 87 ALA A CA 1
ATOM 581 C C . ALA A 1 87 ? -8.822 1.237 16.737 1.00 96.44 87 ALA A C 1
ATOM 583 O O . ALA A 1 87 ? -9.759 0.812 17.414 1.00 96.44 87 ALA A O 1
ATOM 584 N N . LYS A 1 88 ? -8.278 2.440 16.973 1.00 95.62 88 LYS A N 1
ATOM 585 C CA . LYS A 1 88 ? -8.749 3.334 18.046 1.00 95.62 88 LYS A CA 1
ATOM 586 C C . LYS A 1 88 ? -10.209 3.749 17.857 1.00 95.62 88 LYS A C 1
ATOM 588 O O . LYS A 1 88 ? -10.963 3.798 18.828 1.00 95.62 88 LYS A O 1
ATOM 593 N N . LYS A 1 89 ? -10.626 4.044 16.620 1.00 93.56 89 LYS A N 1
ATOM 594 C CA . LYS A 1 89 ? -12.018 4.405 16.312 1.00 93.56 89 LYS A CA 1
ATOM 595 C C . LYS A 1 89 ? -12.975 3.247 16.601 1.00 93.56 89 LYS A C 1
ATOM 597 O O . LYS A 1 89 ? -14.009 3.475 17.216 1.00 93.56 89 LYS A O 1
ATOM 602 N N . GLN A 1 90 ? -12.620 2.028 16.199 1.00 93.50 90 GLN A N 1
ATOM 603 C CA . GLN A 1 90 ? -13.414 0.824 16.461 1.00 93.50 90 GLN A CA 1
ATOM 604 C C . GLN A 1 90 ? -13.513 0.518 17.959 1.00 93.50 90 GLN A C 1
ATOM 606 O O . GLN A 1 90 ? -14.611 0.309 18.463 1.00 93.50 90 GLN A O 1
ATOM 611 N N . ALA A 1 91 ? -12.400 0.589 18.696 1.00 91.88 91 ALA A N 1
ATOM 612 C CA . ALA A 1 91 ? -12.403 0.381 20.145 1.00 91.88 91 ALA A CA 1
ATOM 613 C C . ALA A 1 91 ? -13.326 1.369 20.881 1.00 91.88 91 ALA A C 1
ATOM 615 O O . ALA A 1 91 ? -14.035 0.980 21.808 1.00 91.88 91 ALA A O 1
ATOM 616 N N . ARG A 1 92 ? -13.361 2.638 20.445 1.00 92.12 92 ARG A N 1
ATOM 617 C CA . ARG A 1 92 ? -14.278 3.642 21.004 1.00 92.12 92 ARG A CA 1
ATOM 618 C C . ARG A 1 92 ? -15.746 3.302 20.735 1.00 92.12 92 ARG A C 1
ATOM 620 O O . ARG A 1 92 ? -16.545 3.389 21.657 1.00 92.12 92 ARG A O 1
ATOM 627 N N . GLN A 1 93 ? -16.082 2.882 19.515 1.00 88.88 93 GLN A N 1
ATOM 628 C CA . GLN A 1 93 ? -17.456 2.513 19.146 1.00 88.88 93 GLN A CA 1
ATOM 629 C C . GLN A 1 93 ? -17.982 1.349 19.995 1.00 88.88 93 GLN A C 1
ATOM 631 O O . GLN A 1 93 ? -19.076 1.435 20.540 1.00 88.88 93 GLN A O 1
ATOM 636 N N . VAL A 1 94 ? -17.161 0.316 20.206 1.00 89.06 94 VAL A N 1
ATOM 637 C CA . VAL A 1 94 ? -17.517 -0.822 21.073 1.00 89.06 94 VAL A CA 1
ATOM 638 C C . VAL A 1 94 ? -17.729 -0.386 22.529 1.00 89.06 94 VAL A C 1
ATOM 640 O O . VAL A 1 94 ? -18.595 -0.913 23.223 1.00 89.06 94 VAL A O 1
ATOM 643 N N . ALA A 1 95 ? -16.938 0.570 23.026 1.00 88.56 95 ALA A N 1
ATOM 644 C CA . ALA A 1 95 ? -17.097 1.087 24.384 1.00 88.56 95 ALA A CA 1
ATOM 645 C C . ALA A 1 95 ? -18.367 1.940 24.558 1.00 88.56 95 ALA A C 1
ATOM 647 O O . ALA A 1 95 ? -18.922 1.970 25.654 1.00 88.56 95 ALA A O 1
ATOM 648 N N . GLU A 1 96 ? -18.806 2.636 23.508 1.00 88.00 96 GLU A N 1
ATOM 649 C CA . GLU A 1 96 ? -20.059 3.400 23.486 1.00 88.00 96 GLU A CA 1
ATOM 650 C C . GLU A 1 96 ? -21.278 2.466 23.429 1.00 88.00 96 GLU A C 1
ATOM 652 O O . GLU A 1 96 ? -22.194 2.646 24.224 1.00 88.00 96 GLU A O 1
ATOM 657 N N . GLU A 1 97 ? -21.252 1.417 22.596 1.00 85.31 97 GLU A N 1
ATOM 658 C CA . GLU A 1 97 ? -22.314 0.394 22.544 1.00 85.31 97 GLU A CA 1
ATOM 659 C C . GLU A 1 97 ? -22.534 -0.304 23.889 1.00 85.31 97 GLU A C 1
ATOM 661 O O . GLU A 1 97 ? -23.668 -0.554 24.266 1.00 85.31 97 GLU A O 1
ATOM 666 N N . LYS A 1 98 ? -21.470 -0.589 24.649 1.00 82.88 98 LYS A N 1
ATOM 667 C CA . LYS A 1 98 ? -21.593 -1.225 25.975 1.00 82.88 98 LYS A CA 1
ATOM 668 C C . LYS A 1 98 ? -22.195 -0.323 27.059 1.00 82.88 98 LYS A C 1
ATOM 670 O O . LYS A 1 98 ? -22.487 -0.818 28.145 1.00 82.88 98 LYS A O 1
ATOM 675 N N . LYS A 1 99 ? -22.268 0.990 26.823 1.00 79.00 99 LYS A N 1
ATOM 676 C CA . LYS A 1 99 ? -22.816 1.971 27.774 1.00 79.00 99 LYS A CA 1
ATOM 677 C C . LYS A 1 99 ? -24.282 2.315 27.498 1.00 79.00 99 LYS A C 1
ATOM 679 O O . LYS A 1 99 ? -24.901 2.911 28.377 1.00 79.00 99 LYS A O 1
ATOM 684 N N . ALA A 1 100 ? -24.772 2.020 26.295 1.00 70.12 100 ALA A N 1
ATOM 685 C CA . ALA A 1 100 ? -26.159 2.204 25.878 1.00 70.12 100 ALA A CA 1
ATOM 686 C C . ALA A 1 100 ? -27.005 0.983 26.263 1.00 70.12 100 ALA A C 1
ATOM 688 O O . ALA A 1 100 ? -28.201 1.193 26.555 1.00 70.12 100 ALA A O 1
#